Protein AF-A0AA50E118-F1 (afdb_monomer_lite)

Radius of gyration: 15.67 Å; chains: 1; bounding box: 38×29×42 Å

pLDDT: mean 92.78, std 11.57, range [32.69, 98.38]

Foldseek 3Di:
DDKQAAPDADPAAFAEEEEEEAFLAFQVVCVVVCNVVSPVGHIYHYFGQPFRYVVLCVCVVVVVDPDNGDPCSVVVVVVSVVVVLVVCVVCCCPPVVVRHDSVDHHYHYDYNDDDDD

Structure (mmCIF, N/CA/C/O backbone):
data_AF-A0AA50E118-F1
#
_entry.id   AF-A0AA50E118-F1
#
loop_
_atom_site.group_PDB
_atom_site.id
_atom_site.type_symbol
_atom_site.label_atom_id
_atom_site.label_alt_id
_atom_site.label_comp_id
_atom_site.label_asym_id
_atom_site.label_entity_id
_atom_site.label_seq_id
_atom_site.pdbx_PDB_ins_code
_atom_site.Cartn_x
_atom_site.Cartn_y
_atom_site.Cartn_z
_atom_site.occupancy
_atom_site.B_iso_or_equiv
_atom_site.auth_seq_id
_atom_site.auth_comp_id
_atom_site.auth_asym_id
_atom_site.auth_atom_id
_atom_site.pdbx_PDB_model_num
ATOM 1 N N . MET A 1 1 ? 3.870 -7.249 1.382 1.00 79.62 1 MET A N 1
ATOM 2 C CA . MET A 1 1 ? 3.336 -5.895 1.602 1.00 79.62 1 MET A CA 1
ATOM 3 C C . MET A 1 1 ? 3.582 -5.557 3.048 1.00 79.62 1 MET A C 1
ATOM 5 O O . MET A 1 1 ? 3.271 -6.391 3.901 1.00 79.62 1 MET A O 1
ATOM 9 N N . ASP A 1 2 ? 4.143 -4.388 3.301 1.00 90.00 2 ASP A N 1
ATOM 10 C CA . ASP A 1 2 ? 4.357 -3.929 4.665 1.00 90.00 2 ASP A CA 1
ATOM 11 C C . ASP A 1 2 ? 3.085 -3.262 5.170 1.00 90.00 2 ASP A C 1
ATOM 13 O O . ASP A 1 2 ? 2.417 -2.522 4.441 1.00 90.00 2 ASP A O 1
ATOM 17 N N . VAL A 1 3 ? 2.706 -3.594 6.405 1.00 96.94 3 VAL A N 1
ATOM 18 C CA . VAL A 1 3 ? 1.488 -3.088 7.037 1.00 96.94 3 VAL A CA 1
ATOM 19 C C . VAL A 1 3 ? 1.834 -2.496 8.392 1.00 96.94 3 VAL A C 1
ATOM 21 O O . VAL A 1 3 ? 2.167 -3.210 9.339 1.00 96.94 3 VAL A O 1
ATOM 24 N N . TYR A 1 4 ? 1.680 -1.184 8.492 1.00 97.81 4 TYR A N 1
ATOM 25 C CA . TYR A 1 4 ? 1.874 -0.417 9.708 1.00 97.81 4 TYR A CA 1
ATOM 26 C C . TYR A 1 4 ? 0.574 -0.378 10.499 1.00 97.81 4 TYR A C 1
ATOM 28 O O . TYR A 1 4 ? -0.497 -0.048 9.978 1.00 97.81 4 TYR A O 1
ATOM 36 N N . ARG A 1 5 ? 0.670 -0.739 11.779 1.00 97.00 5 ARG A N 1
ATOM 37 C CA . ARG A 1 5 ? -0.471 -0.857 12.688 1.00 97.00 5 ARG A CA 1
ATOM 38 C C . ARG A 1 5 ? -0.455 0.283 13.698 1.00 97.00 5 ARG A C 1
ATOM 40 O O . ARG A 1 5 ? 0.619 0.645 14.183 1.00 97.00 5 ARG A O 1
ATOM 47 N N . PRO A 1 6 ? -1.621 0.822 14.076 1.00 95.56 6 PRO A N 1
ATOM 48 C CA . PRO A 1 6 ? -1.670 1.843 15.099 1.00 95.56 6 PRO A CA 1
ATOM 49 C C . PRO A 1 6 ? -1.268 1.259 16.455 1.00 95.56 6 PRO A C 1
ATOM 51 O O . PRO A 1 6 ? -1.706 0.175 16.837 1.00 95.56 6 PRO A O 1
ATOM 54 N N . GLN A 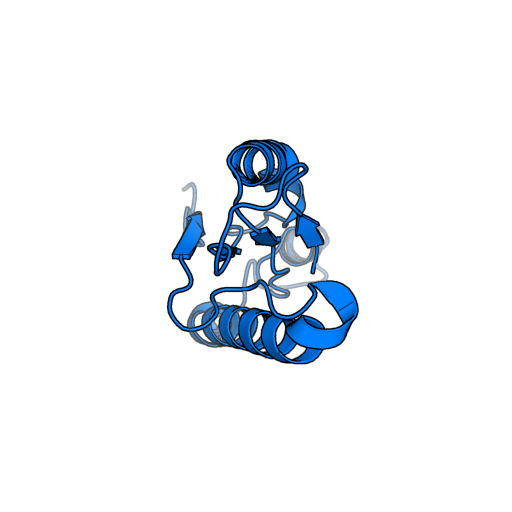1 7 ? -0.470 2.009 17.218 1.00 87.44 7 GLN A N 1
ATOM 55 C CA . GLN A 1 7 ? -0.108 1.634 18.593 1.00 87.44 7 GLN A CA 1
ATOM 56 C C . GLN A 1 7 ? -1.327 1.662 19.527 1.00 87.44 7 GLN A C 1
ATOM 58 O O . GLN A 1 7 ? -1.402 0.907 20.495 1.00 87.44 7 GLN A O 1
ATOM 63 N N . ARG A 1 8 ? -2.306 2.519 19.215 1.00 89.12 8 ARG A N 1
ATOM 64 C CA . ARG A 1 8 ? -3.593 2.604 19.902 1.00 89.12 8 ARG A CA 1
ATOM 65 C C . ARG A 1 8 ? -4.723 2.493 18.889 1.00 89.12 8 ARG A C 1
ATOM 67 O O . ARG A 1 8 ? -4.915 3.380 18.061 1.00 89.12 8 ARG A O 1
ATOM 74 N N . TRP A 1 9 ? -5.485 1.412 18.989 1.00 91.31 9 TRP A N 1
ATOM 75 C CA . TRP A 1 9 ? -6.700 1.220 18.205 1.00 91.31 9 TRP A CA 1
ATOM 76 C C . TRP A 1 9 ? -7.767 2.230 18.636 1.00 91.31 9 TRP A C 1
ATOM 78 O O . TRP A 1 9 ? -7.951 2.474 19.831 1.00 91.31 9 TRP A O 1
ATOM 88 N N . LYS A 1 10 ? -8.447 2.835 17.660 1.00 82.31 10 LYS A N 1
ATOM 89 C CA . LYS A 1 10 ? -9.620 3.681 17.908 1.00 82.31 10 LYS A CA 1
ATOM 90 C C . LYS A 1 10 ? -10.845 2.797 18.151 1.00 82.31 10 LYS A C 1
ATOM 92 O O . LYS A 1 10 ? -10.873 1.646 17.722 1.00 82.31 10 LYS A O 1
ATOM 97 N N . GLU A 1 11 ? -11.847 3.336 18.837 1.00 87.62 11 GLU A N 1
ATOM 98 C CA . GLU A 1 11 ? -13.153 2.682 18.930 1.00 87.62 11 GLU A CA 1
ATOM 99 C C . GLU A 1 11 ? -13.808 2.605 17.542 1.00 87.62 11 GLU A C 1
ATOM 101 O O . GLU A 1 11 ? -13.674 3.520 16.727 1.00 87.62 11 GLU A O 1
ATOM 106 N N . GLY A 1 12 ? -14.512 1.503 17.270 1.00 90.81 12 GLY A N 1
ATOM 107 C CA . GLY A 1 12 ? -15.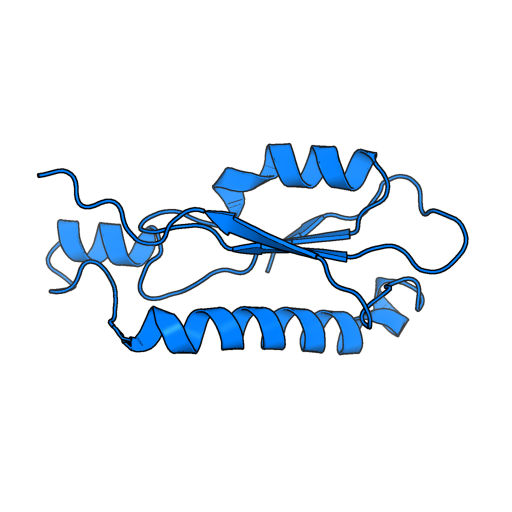126 1.244 15.967 1.00 90.81 12 GLY A CA 1
ATOM 108 C C . GLY A 1 12 ? -14.149 0.725 14.905 1.00 90.81 12 GLY A C 1
ATOM 109 O O . GLY A 1 12 ? -13.115 0.127 15.213 1.00 90.81 12 GLY A O 1
ATOM 110 N N . LYS A 1 13 ? -14.511 0.903 13.628 1.00 95.62 13 LYS A N 1
ATOM 111 C CA . LYS A 1 13 ? -13.682 0.469 12.497 1.00 95.62 13 LYS A CA 1
ATOM 112 C C . LYS A 1 13 ? -12.535 1.458 12.262 1.00 95.62 13 LYS A C 1
ATOM 114 O O . LYS A 1 13 ? -12.730 2.668 12.197 1.00 95.62 13 LYS A O 1
ATOM 119 N N . THR A 1 14 ? -11.331 0.926 12.116 1.00 96.94 14 THR A N 1
ATOM 120 C CA . THR A 1 14 ? -10.083 1.658 11.913 1.00 96.94 14 THR A CA 1
ATOM 121 C C . THR A 1 14 ? -9.906 1.991 10.433 1.00 96.94 14 THR A C 1
ATOM 123 O O . THR A 1 14 ? -9.973 1.079 9.606 1.00 96.94 14 THR A O 1
ATOM 126 N N . PRO A 1 15 ? -9.673 3.265 10.075 1.00 96.94 15 PRO A N 1
ATOM 127 C CA . PRO A 1 15 ? -9.459 3.662 8.689 1.00 96.94 15 PRO A CA 1
ATOM 128 C C . PRO A 1 15 ? -8.173 3.051 8.123 1.00 96.94 15 PRO A C 1
ATOM 130 O O . PRO A 1 15 ? -7.153 2.970 8.817 1.00 96.94 15 PRO A O 1
ATOM 133 N N . VAL A 1 16 ? -8.231 2.660 6.851 1.00 98.25 16 VAL A N 1
ATOM 134 C CA . VAL A 1 16 ? -7.111 2.066 6.115 1.00 98.25 16 VAL A CA 1
ATOM 135 C C . VAL A 1 16 ? -6.616 3.039 5.049 1.00 98.25 16 VAL A C 1
ATOM 137 O O . VAL A 1 16 ? -7.415 3.631 4.319 1.00 98.25 16 VAL A O 1
ATOM 140 N N . LEU A 1 17 ? -5.297 3.197 4.967 1.00 98.12 17 LEU A N 1
ATOM 141 C CA . LEU A 1 17 ? -4.602 3.929 3.914 1.00 98.12 17 LEU A CA 1
ATOM 142 C C . LEU A 1 17 ? -3.723 2.968 3.112 1.00 98.12 17 LEU A C 1
ATOM 144 O O . LEU A 1 17 ? -3.019 2.147 3.695 1.00 98.12 17 LEU A O 1
ATOM 148 N N . VAL A 1 18 ? -3.718 3.102 1.791 1.00 98.12 18 VAL A N 1
ATOM 149 C CA . VAL A 1 18 ? -2.787 2.406 0.895 1.00 98.12 18 VAL A CA 1
ATOM 150 C C . VAL A 1 18 ? -1.921 3.454 0.200 1.00 98.12 18 VAL A C 1
ATOM 152 O O . VAL A 1 18 ? -2.461 4.375 -0.414 1.00 98.12 18 VAL A O 1
ATOM 155 N N . PHE A 1 19 ? -0.595 3.342 0.295 1.00 96.56 19 PHE A N 1
ATOM 156 C CA . PHE A 1 19 ? 0.332 4.260 -0.379 1.00 96.56 19 PHE A CA 1
ATOM 157 C C . PHE A 1 19 ? 1.120 3.556 -1.480 1.00 96.56 19 PHE A C 1
ATOM 159 O O . PHE A 1 19 ? 1.971 2.714 -1.211 1.00 96.56 19 PHE A O 1
ATOM 166 N N . SER A 1 20 ? 0.856 3.941 -2.726 1.00 95.06 20 SER A N 1
ATOM 167 C CA . SER A 1 20 ? 1.580 3.467 -3.906 1.00 95.06 20 SER A CA 1
ATOM 168 C C . SER A 1 20 ? 2.834 4.311 -4.130 1.00 95.06 20 SER A C 1
ATOM 170 O O . SER A 1 20 ? 2.742 5.506 -4.428 1.00 95.06 20 SER A O 1
ATOM 172 N N . HIS A 1 21 ? 4.010 3.688 -4.063 1.00 95.38 21 HIS A N 1
ATOM 173 C CA . HIS A 1 21 ? 5.262 4.351 -4.428 1.00 95.38 21 HIS A CA 1
ATOM 174 C C . HIS A 1 21 ? 5.316 4.685 -5.929 1.00 95.38 21 HIS A C 1
ATOM 176 O O . HIS A 1 21 ? 4.620 4.081 -6.750 1.00 95.38 21 HIS A O 1
ATOM 182 N N . GLY A 1 22 ? 6.169 5.640 -6.291 1.00 93.94 22 GLY A N 1
ATOM 183 C CA . GLY A 1 22 ? 6.334 6.138 -7.655 1.00 93.94 22 GLY A CA 1
ATOM 184 C C . GLY A 1 22 ? 7.354 5.339 -8.466 1.00 93.94 22 GLY A C 1
ATOM 185 O O . GLY A 1 22 ? 7.794 4.257 -8.061 1.00 93.94 22 GLY A O 1
ATOM 186 N N . LEU A 1 23 ? 7.738 5.899 -9.614 1.00 94.75 23 LEU A N 1
ATOM 187 C CA . LEU A 1 23 ? 8.744 5.318 -10.507 1.00 94.75 23 LEU A CA 1
ATOM 188 C C . LEU A 1 23 ? 10.106 5.209 -9.824 1.00 94.75 23 LEU A C 1
ATOM 190 O O . LEU A 1 23 ? 10.549 6.161 -9.183 1.00 94.75 23 LEU A O 1
ATOM 194 N N . ALA A 1 24 ? 10.785 4.078 -10.023 1.00 95.12 24 ALA A N 1
ATOM 195 C CA . ALA A 1 24 ? 12.124 3.803 -9.503 1.00 95.12 24 ALA A CA 1
ATOM 196 C C . ALA A 1 24 ? 12.241 3.916 -7.969 1.00 95.12 24 ALA A C 1
ATOM 198 O O . ALA A 1 24 ? 13.341 4.044 -7.441 1.00 95.12 24 ALA A O 1
ATOM 199 N N . SER A 1 25 ? 11.112 3.869 -7.263 1.00 95.38 25 SER A N 1
ATOM 200 C CA . SER A 1 25 ? 11.005 3.945 -5.805 1.00 95.38 25 SER A CA 1
ATOM 201 C C . SER A 1 25 ? 10.571 2.584 -5.250 1.00 95.38 25 SER A C 1
ATOM 203 O O . SER A 1 25 ? 10.458 1.601 -5.995 1.00 95.38 25 SER A O 1
ATOM 205 N N . ARG A 1 26 ? 10.379 2.506 -3.938 1.00 96.12 26 ARG A N 1
ATOM 206 C CA . ARG A 1 26 ? 10.019 1.294 -3.204 1.00 96.12 26 ARG A CA 1
ATOM 207 C C . ARG A 1 26 ? 9.126 1.632 -1.999 1.00 96.12 26 ARG A C 1
ATOM 209 O O . ARG A 1 26 ? 9.113 2.791 -1.579 1.00 96.12 26 ARG A O 1
ATOM 216 N N . PRO A 1 27 ? 8.372 0.663 -1.454 1.00 96.62 27 PRO A N 1
ATOM 217 C CA . PRO A 1 27 ? 7.519 0.847 -0.280 1.00 96.62 27 PRO A CA 1
ATOM 218 C C . PRO A 1 27 ? 8.230 1.549 0.879 1.00 96.62 27 PRO A C 1
ATOM 220 O O . PRO A 1 27 ? 7.686 2.493 1.449 1.00 96.62 27 PRO A O 1
ATOM 223 N N . GLU A 1 28 ? 9.473 1.153 1.154 1.00 95.94 28 GLU A N 1
ATOM 224 C CA . GLU A 1 28 ? 10.261 1.577 2.315 1.00 95.94 28 GLU A CA 1
ATOM 225 C C . GLU A 1 28 ? 10.577 3.080 2.314 1.00 95.94 28 GLU A C 1
ATOM 227 O O . GLU A 1 28 ? 10.828 3.687 3.355 1.00 95.94 28 GLU A O 1
ATOM 232 N N . ASP A 1 29 ? 10.498 3.736 1.152 1.00 95.12 29 ASP A N 1
ATOM 233 C CA . ASP A 1 29 ? 10.671 5.187 1.057 1.00 95.12 29 ASP A CA 1
ATOM 234 C C . ASP A 1 29 ? 9.554 5.954 1.816 1.00 95.12 29 ASP A C 1
ATOM 236 O O . ASP A 1 29 ? 9.683 7.156 2.068 1.00 95.12 29 ASP A O 1
ATOM 240 N N . PHE A 1 30 ? 8.471 5.271 2.217 1.00 95.75 30 PHE A N 1
ATOM 241 C CA . PHE A 1 30 ? 7.342 5.823 2.973 1.00 95.75 30 PHE A CA 1
ATOM 242 C C . PHE A 1 30 ? 7.291 5.399 4.445 1.00 95.75 30 PHE A C 1
ATOM 244 O O . PHE A 1 30 ? 6.366 5.831 5.136 1.00 95.75 30 PHE A O 1
ATOM 251 N N . ASP A 1 31 ? 8.255 4.632 4.957 1.00 96.88 31 ASP A N 1
ATOM 252 C CA . ASP A 1 31 ? 8.204 4.060 6.314 1.00 96.88 31 ASP A CA 1
ATOM 253 C C . ASP A 1 31 ? 7.928 5.117 7.391 1.00 96.88 31 ASP A C 1
ATOM 255 O O . ASP A 1 31 ? 6.945 5.026 8.125 1.00 96.88 31 ASP A O 1
ATOM 259 N N . ASN A 1 32 ? 8.698 6.209 7.406 1.00 96.38 32 ASN A N 1
ATOM 260 C CA . ASN A 1 32 ? 8.507 7.307 8.363 1.00 96.38 32 ASN A CA 1
ATOM 261 C C . ASN A 1 32 ? 7.099 7.929 8.287 1.00 96.38 32 ASN A C 1
ATOM 263 O O . ASN A 1 32 ? 6.509 8.309 9.303 1.00 96.38 32 ASN A O 1
ATOM 267 N N . ALA A 1 33 ? 6.549 8.066 7.078 1.00 95.38 33 ALA A N 1
ATOM 268 C CA . ALA A 1 33 ? 5.208 8.608 6.882 1.00 95.38 33 ALA A CA 1
ATOM 269 C C . ALA A 1 33 ? 4.137 7.604 7.332 1.00 95.38 33 ALA A C 1
ATOM 271 O O . ALA A 1 33 ? 3.164 7.995 7.982 1.00 95.38 33 ALA A O 1
ATOM 272 N N . ALA A 1 34 ? 4.330 6.318 7.038 1.00 97.31 34 ALA A N 1
ATOM 273 C CA . ALA A 1 34 ? 3.442 5.238 7.440 1.00 97.31 34 ALA A CA 1
ATOM 274 C C . ALA A 1 34 ? 3.404 5.082 8.965 1.00 97.31 34 ALA A C 1
ATOM 276 O O . ALA A 1 34 ? 2.317 5.046 9.543 1.00 97.31 34 ALA A O 1
ATOM 277 N N . GLU A 1 35 ? 4.559 5.112 9.633 1.00 97.44 35 GLU A N 1
ATOM 278 C CA . GLU A 1 35 ? 4.667 5.145 11.094 1.00 97.44 35 GLU A CA 1
ATOM 279 C C . GLU A 1 35 ? 3.945 6.358 11.683 1.00 97.44 35 GLU A C 1
ATOM 281 O O . GLU A 1 35 ? 3.169 6.236 12.639 1.00 97.44 35 GLU A O 1
ATOM 286 N N . LYS A 1 36 ? 4.141 7.541 11.089 1.00 96.56 36 LYS A N 1
ATOM 287 C CA . LYS A 1 36 ? 3.481 8.761 11.554 1.00 96.56 36 LYS A CA 1
ATOM 288 C C . LYS A 1 36 ? 1.961 8.664 11.434 1.00 96.56 36 LYS A C 1
ATOM 290 O O . LYS A 1 36 ? 1.262 8.988 12.395 1.00 96.56 36 LYS A O 1
ATOM 295 N N . MET A 1 37 ? 1.438 8.188 10.307 1.00 96.19 37 MET A N 1
ATOM 296 C CA . MET A 1 37 ? -0.003 7.988 10.123 1.00 96.19 37 MET A CA 1
ATOM 297 C C . MET A 1 37 ? -0.539 6.896 11.054 1.00 96.19 37 MET A C 1
ATOM 299 O O . MET A 1 37 ? -1.590 7.072 11.671 1.00 96.19 37 MET A O 1
ATOM 303 N N . ALA A 1 38 ? 0.203 5.808 11.251 1.00 97.25 38 ALA A N 1
ATOM 304 C CA . ALA A 1 38 ? -0.170 4.772 12.205 1.00 97.25 38 ALA A CA 1
ATOM 305 C C . ALA A 1 38 ? -0.260 5.319 13.639 1.00 97.25 38 ALA A C 1
ATOM 307 O O . ALA A 1 38 ? -1.212 5.009 14.361 1.00 97.25 38 ALA A O 1
ATOM 308 N N . SER A 1 39 ? 0.639 6.230 14.032 1.00 96.12 39 SER A N 1
ATOM 309 C CA . SER A 1 39 ? 0.564 6.931 15.326 1.00 96.12 39 SER A CA 1
ATOM 310 C C . SER A 1 39 ? -0.707 7.782 15.491 1.00 96.12 39 SER A C 1
ATOM 312 O O . SER A 1 39 ? -1.147 8.030 16.612 1.00 96.12 39 SER A O 1
ATOM 314 N N . TYR A 1 40 ? -1.355 8.166 14.385 1.00 95.00 40 TYR A N 1
ATOM 315 C CA . TYR A 1 40 ? -2.646 8.862 14.369 1.00 95.00 40 TYR A CA 1
ATOM 316 C C . TYR A 1 40 ? -3.861 7.931 14.279 1.00 95.00 40 TYR A C 1
ATOM 318 O O . TYR A 1 40 ? -5.001 8.406 14.206 1.00 95.00 40 TYR A O 1
ATOM 326 N N . GLY A 1 41 ? -3.656 6.615 14.352 1.00 95.56 41 GLY A N 1
ATOM 327 C CA . GLY A 1 41 ? -4.732 5.630 14.412 1.00 95.56 41 GLY A CA 1
ATOM 328 C C . GLY A 1 41 ? -5.223 5.155 13.046 1.00 95.56 41 GLY A C 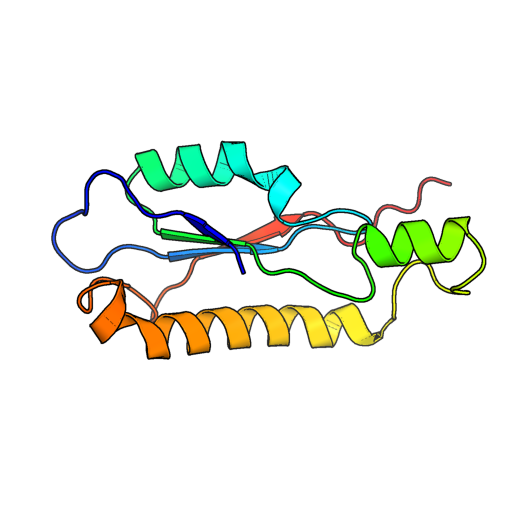1
ATOM 329 O O . GLY A 1 41 ? -6.404 4.833 12.926 1.00 95.56 41 GLY A O 1
ATOM 330 N N . PHE A 1 42 ? -4.357 5.160 12.033 1.00 96.56 42 PHE A N 1
ATOM 331 C CA . PHE A 1 42 ? -4.606 4.530 10.735 1.00 96.56 42 PHE A CA 1
ATOM 332 C C . PHE A 1 42 ? -3.908 3.169 10.664 1.00 96.56 42 PHE A C 1
ATOM 334 O O . PHE A 1 42 ? -2.859 2.973 11.274 1.00 96.56 42 PHE A O 1
ATOM 341 N N . VAL A 1 43 ? -4.466 2.239 9.894 1.00 98.00 43 VAL A N 1
ATOM 342 C CA . VAL A 1 43 ? -3.688 1.117 9.353 1.00 98.00 43 VAL A CA 1
ATOM 343 C C . VAL A 1 43 ? -3.179 1.542 7.986 1.00 98.00 43 VAL A C 1
ATOM 345 O O . VAL A 1 43 ? -3.955 2.055 7.183 1.00 98.00 43 VAL A O 1
ATOM 348 N N . VAL A 1 44 ? -1.886 1.370 7.731 1.00 98.31 44 VAL A N 1
ATOM 349 C CA . VAL A 1 44 ? -1.260 1.810 6.479 1.00 98.31 44 VAL A CA 1
ATOM 350 C C . VAL A 1 44 ? -0.619 0.619 5.791 1.00 98.31 44 VAL A C 1
ATOM 352 O O . VAL A 1 44 ? 0.197 -0.062 6.401 1.00 98.31 44 VAL A O 1
ATOM 355 N N . ALA A 1 45 ? -0.980 0.370 4.537 1.00 98.38 45 ALA A N 1
ATOM 356 C CA . ALA A 1 45 ? -0.382 -0.666 3.708 1.00 98.38 45 ALA A CA 1
ATOM 357 C C . ALA A 1 45 ? 0.456 -0.045 2.586 1.00 98.38 45 ALA A C 1
ATOM 359 O O . ALA A 1 45 ? 0.010 0.882 1.904 1.00 98.38 45 ALA A O 1
ATOM 360 N N . LEU A 1 46 ? 1.660 -0.575 2.390 1.00 98.00 46 LEU A N 1
ATOM 361 C CA . LEU A 1 46 ? 2.601 -0.138 1.362 1.00 98.00 46 LEU A CA 1
ATOM 362 C C . LEU A 1 46 ? 2.790 -1.279 0.338 1.00 98.00 46 LEU A C 1
ATOM 364 O O . LEU A 1 46 ? 3.544 -2.226 0.599 1.00 98.00 46 LEU A O 1
ATOM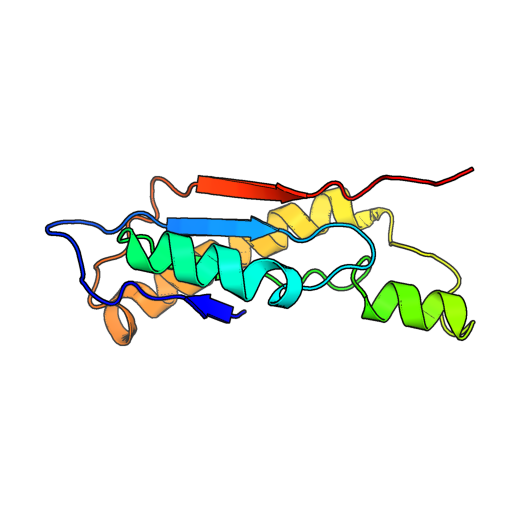 368 N N . PRO A 1 47 ? 2.043 -1.286 -0.786 1.00 97.06 47 PRO A N 1
ATOM 369 C CA . PRO A 1 47 ? 2.241 -2.243 -1.873 1.00 97.06 47 PRO A CA 1
ATOM 370 C C . PRO A 1 47 ? 3.587 -2.052 -2.572 1.00 97.06 47 PRO A C 1
ATOM 372 O O . PRO A 1 47 ? 4.015 -0.929 -2.826 1.00 97.06 47 PRO A O 1
ATOM 375 N N . GLN A 1 48 ? 4.192 -3.175 -2.956 1.00 96.25 48 GLN A N 1
ATOM 376 C CA . GLN A 1 48 ? 5.268 -3.226 -3.942 1.00 96.25 48 GLN A CA 1
ATOM 377 C C . GLN A 1 48 ? 4.656 -3.286 -5.345 1.00 96.25 48 GLN A C 1
ATOM 379 O O . GLN A 1 48 ? 3.712 -4.048 -5.546 1.00 96.25 48 GLN A O 1
ATOM 384 N N . HIS A 1 49 ? 5.240 -2.566 -6.304 1.00 96.31 49 HIS A N 1
ATOM 385 C CA . HIS A 1 49 ? 4.821 -2.577 -7.710 1.00 96.31 49 HIS A CA 1
ATOM 386 C C . HIS A 1 49 ? 5.977 -2.994 -8.638 1.00 96.31 49 HIS A C 1
ATOM 388 O O . HIS A 1 49 ? 6.739 -2.138 -9.107 1.00 96.31 49 HIS A O 1
ATOM 394 N N . PRO A 1 50 ? 6.158 -4.307 -8.881 1.00 95.19 50 PRO A N 1
ATOM 395 C CA . PRO A 1 50 ? 7.191 -4.812 -9.779 1.00 95.19 50 PRO A CA 1
ATOM 396 C C . PRO A 1 50 ? 6.996 -4.299 -11.201 1.00 95.19 50 PRO A C 1
ATOM 398 O O . PRO A 1 50 ? 5.887 -4.308 -11.711 1.00 95.19 50 PRO A O 1
ATOM 401 N N . GLY A 1 51 ? 8.084 -3.927 -11.875 1.00 94.94 51 GLY A N 1
ATOM 402 C CA . GLY A 1 51 ? 8.008 -3.463 -13.262 1.00 94.94 51 GLY A CA 1
ATOM 403 C C . GLY A 1 51 ? 8.032 -1.949 -13.432 1.00 94.94 51 GLY A C 1
ATOM 404 O O . GLY A 1 51 ? 8.109 -1.472 -14.562 1.00 94.94 51 GLY A O 1
ATOM 405 N N . SER A 1 52 ? 8.067 -1.192 -12.338 1.00 94.81 52 SER A N 1
ATOM 406 C CA . SER A 1 52 ? 8.450 0.228 -12.319 1.00 94.81 52 SER A CA 1
ATOM 407 C C . SER A 1 52 ? 9.097 0.666 -11.002 1.00 94.81 52 SER A C 1
ATOM 409 O O . SER A 1 52 ? 9.235 1.860 -10.733 1.00 94.81 52 SER A O 1
ATOM 411 N N . ASP A 1 53 ? 9.486 -0.294 -10.171 1.00 95.88 53 ASP A N 1
ATOM 412 C CA . ASP A 1 53 ? 10.142 -0.093 -8.888 1.00 95.88 53 ASP A CA 1
ATOM 413 C C . ASP A 1 53 ? 11.654 0.140 -9.017 1.00 95.88 53 ASP A C 1
ATOM 415 O O . ASP A 1 53 ? 12.237 0.186 -10.107 1.00 95.88 53 ASP A O 1
ATOM 419 N N . ILE A 1 54 ? 12.311 0.291 -7.868 1.00 96.00 54 ILE A N 1
ATOM 420 C CA . ILE A 1 54 ? 13.765 0.420 -7.783 1.00 96.00 54 ILE A CA 1
ATOM 421 C C . ILE A 1 54 ? 14.502 -0.761 -8.439 1.00 96.00 54 ILE A C 1
ATOM 423 O O . ILE A 1 54 ? 15.569 -0.561 -9.020 1.00 96.00 54 ILE A O 1
ATOM 427 N N . LEU A 1 55 ? 13.942 -1.976 -8.402 1.00 96.38 55 LEU A N 1
ATOM 428 C CA . LEU A 1 55 ? 14.556 -3.155 -9.016 1.00 96.38 55 LEU A CA 1
ATOM 429 C C . LEU A 1 55 ? 14.509 -3.065 -10.543 1.00 96.38 55 LEU A C 1
ATOM 431 O O . LEU A 1 55 ? 15.511 -3.347 -11.202 1.00 96.38 55 LEU A O 1
ATOM 435 N N . GLN A 1 56 ? 13.399 -2.597 -11.114 1.00 96.50 56 GLN A N 1
ATOM 436 C CA . GLN A 1 56 ? 13.300 -2.327 -12.547 1.00 96.50 56 GLN A CA 1
ATOM 437 C C . GLN A 1 56 ? 14.282 -1.230 -12.982 1.00 96.50 56 GLN A C 1
ATOM 439 O O . GLN A 1 56 ? 14.949 -1.365 -14.013 1.00 96.50 56 GLN A O 1
ATOM 444 N N . ALA A 1 57 ? 14.422 -0.166 -12.188 1.00 95.56 57 ALA A N 1
ATOM 445 C CA . ALA A 1 57 ? 15.385 0.898 -12.462 1.00 95.56 57 ALA A CA 1
ATOM 446 C C . ALA A 1 57 ? 16.834 0.379 -12.438 1.00 95.56 57 ALA A C 1
ATOM 448 O O . ALA A 1 57 ? 17.617 0.664 -13.347 1.00 95.56 57 ALA A O 1
ATOM 449 N N . GLN A 1 58 ? 17.182 -0.448 -11.449 1.00 96.62 58 GLN A N 1
ATOM 450 C CA . GLN A 1 58 ? 18.484 -1.116 -11.381 1.00 96.62 58 GLN A CA 1
ATOM 451 C C . GLN A 1 58 ? 18.707 -2.059 -12.569 1.00 96.62 58 GLN A C 1
ATOM 453 O O . GLN A 1 58 ? 19.798 -2.077 -13.138 1.00 96.62 58 GLN A O 1
ATOM 458 N N . ALA A 1 59 ? 17.684 -2.805 -12.992 1.00 96.94 59 ALA A N 1
ATOM 459 C CA . ALA A 1 59 ? 17.767 -3.679 -14.158 1.00 96.94 59 ALA A CA 1
ATOM 460 C C . ALA A 1 59 ? 18.037 -2.894 -15.453 1.00 96.94 59 ALA A C 1
ATOM 462 O O . ALA A 1 59 ? 18.819 -3.341 -16.297 1.00 96.94 59 ALA A O 1
ATOM 463 N N . LEU A 1 60 ? 17.445 -1.704 -15.606 1.00 96.25 60 LEU A N 1
ATOM 464 C CA . LEU A 1 60 ? 17.747 -0.809 -16.726 1.00 96.25 60 LEU A CA 1
ATOM 465 C C . LEU A 1 60 ? 19.211 -0.341 -16.688 1.00 96.25 60 LEU A C 1
ATOM 467 O O . LEU A 1 60 ? 19.911 -0.441 -17.696 1.00 96.25 60 LEU A O 1
ATOM 471 N N . LEU A 1 61 ? 19.694 0.127 -15.530 1.00 96.75 61 LEU A N 1
ATOM 472 C CA . LEU A 1 61 ? 21.081 0.587 -15.360 1.00 96.75 61 LEU A CA 1
ATOM 473 C C . LEU A 1 61 ? 22.099 -0.533 -15.622 1.00 96.75 61 LEU A C 1
ATOM 475 O O . LEU A 1 61 ? 23.118 -0.311 -16.278 1.00 96.75 61 LEU A O 1
ATOM 479 N N . ASN A 1 62 ? 21.782 -1.751 -15.184 1.00 97.62 62 ASN A N 1
ATOM 480 C CA . ASN A 1 62 ? 22.600 -2.945 -15.392 1.00 97.62 62 ASN A CA 1
ATOM 481 C C . ASN A 1 62 ? 22.426 -3.567 -16.788 1.00 97.62 62 ASN A C 1
ATOM 483 O O . ASN A 1 62 ? 23.046 -4.588 -17.081 1.00 97.62 62 ASN A O 1
ATOM 487 N N . ARG A 1 63 ? 21.602 -2.965 -17.660 1.00 96.12 63 ARG A N 1
ATOM 488 C CA . ARG A 1 63 ? 21.302 -3.433 -19.027 1.00 96.12 63 ARG A CA 1
ATOM 489 C C . ARG A 1 63 ? 20.685 -4.836 -19.092 1.00 96.12 63 ARG A C 1
ATOM 491 O O . ARG A 1 63 ? 20.700 -5.463 -20.151 1.00 96.12 63 ARG A O 1
ATOM 498 N N . THR A 1 64 ? 20.128 -5.325 -17.986 1.00 97.19 64 THR A N 1
ATOM 499 C CA . THR A 1 64 ? 19.362 -6.581 -17.930 1.00 97.19 64 THR A CA 1
ATOM 500 C C . THR A 1 64 ? 17.890 -6.363 -18.281 1.00 97.19 64 THR A C 1
ATOM 502 O O . THR A 1 64 ? 17.210 -7.306 -18.677 1.00 97.19 64 THR A O 1
ATOM 505 N N . SER A 1 65 ? 17.419 -5.114 -18.227 1.00 94.75 65 SER A N 1
ATOM 506 C CA . SER A 1 65 ? 16.158 -4.658 -18.811 1.00 94.75 65 SER A CA 1
ATOM 507 C C . SER A 1 65 ? 16.404 -3.610 -19.900 1.00 94.75 65 SER A C 1
ATOM 509 O O . SER A 1 65 ? 17.405 -2.894 -19.894 1.00 94.75 65 SER A O 1
ATOM 511 N N . ARG A 1 66 ? 15.465 -3.510 -20.846 1.00 94.19 66 ARG A N 1
ATOM 512 C CA . ARG A 1 66 ? 15.451 -2.488 -21.911 1.00 94.19 66 ARG A CA 1
ATOM 513 C C . ARG A 1 66 ? 14.463 -1.351 -21.644 1.00 94.19 66 ARG A C 1
ATOM 515 O O . ARG A 1 66 ? 14.373 -0.434 -22.452 1.00 94.19 66 ARG A O 1
ATOM 522 N N . GLN A 1 67 ? 13.690 -1.430 -20.563 1.00 92.69 67 GLN A N 1
ATOM 523 C CA . GLN A 1 67 ? 12.606 -0.496 -20.255 1.00 92.69 67 GLN A CA 1
ATOM 524 C C . GLN A 1 67 ? 12.738 -0.017 -18.808 1.00 92.69 67 GLN A C 1
ATOM 526 O O . GLN A 1 67 ? 12.963 -0.831 -17.917 1.00 92.69 67 GLN A O 1
ATOM 531 N N . GLY A 1 68 ? 12.585 1.288 -18.567 1.00 88.06 68 GLY A N 1
ATOM 532 C CA . GLY A 1 68 ? 12.592 1.847 -17.206 1.00 88.06 68 GLY A CA 1
ATOM 533 C C . GLY A 1 68 ? 11.328 1.526 -16.411 1.00 88.06 68 GLY A C 1
ATOM 534 O O . GLY A 1 68 ? 11.375 1.462 -15.190 1.00 88.06 68 GLY A O 1
ATOM 535 N N . TYR A 1 69 ? 10.223 1.281 -17.112 1.00 93.31 69 TYR A N 1
ATOM 536 C CA . TYR A 1 69 ? 8.995 0.720 -16.571 1.00 93.31 69 TYR A CA 1
ATOM 537 C C . TYR A 1 69 ? 8.185 0.046 -17.684 1.00 93.31 69 TYR A C 1
ATOM 539 O O . TYR A 1 69 ? 8.400 0.352 -18.862 1.00 93.31 69 TYR A O 1
ATOM 547 N N . TYR A 1 70 ? 7.257 -0.847 -17.339 1.00 93.12 70 TYR A N 1
ATOM 548 C CA . TYR A 1 70 ? 6.349 -1.450 -18.318 1.00 93.12 70 TYR A CA 1
ATOM 549 C C . TYR A 1 70 ? 5.113 -0.570 -18.576 1.00 93.12 70 TYR A C 1
ATOM 551 O O . TYR A 1 70 ? 4.535 -0.023 -17.641 1.00 93.12 70 TYR A O 1
ATOM 559 N N . PRO A 1 71 ? 4.627 -0.454 -19.825 1.00 90.81 71 PRO A N 1
ATOM 560 C CA . PRO A 1 71 ? 3.389 0.278 -20.109 1.00 90.81 71 PRO A CA 1
ATOM 561 C C . PRO A 1 71 ? 2.148 -0.282 -19.395 1.00 90.81 71 PRO A C 1
ATOM 563 O O . PRO A 1 71 ? 1.178 0.445 -19.192 1.00 90.81 71 PRO A O 1
ATOM 566 N N . THR A 1 72 ? 2.165 -1.563 -19.013 1.00 94.38 72 THR A N 1
ATOM 567 C CA . THR A 1 72 ? 1.056 -2.214 -18.301 1.00 94.38 72 THR A CA 1
ATOM 568 C C . THR A 1 72 ? 0.903 -1.733 -16.861 1.00 94.38 72 THR A C 1
ATOM 570 O O . THR A 1 72 ? -0.154 -1.942 -16.280 1.00 94.38 72 THR A O 1
ATOM 573 N N . GLU A 1 73 ? 1.867 -0.990 -16.315 1.00 93.88 73 GLU A N 1
ATOM 574 C CA . GLU A 1 73 ? 1.834 -0.476 -14.940 1.00 93.88 73 GLU A CA 1
ATOM 575 C C . GLU A 1 73 ? 0.614 0.408 -14.643 1.00 93.88 73 GLU A C 1
ATOM 577 O O . GLU A 1 73 ? 0.140 0.452 -13.510 1.00 93.88 73 GLU A O 1
ATOM 582 N N . PHE A 1 74 ? 0.045 1.074 -15.655 1.00 91.19 74 PHE A N 1
ATOM 583 C CA . PHE A 1 74 ? -1.202 1.841 -15.508 1.00 91.19 74 PHE A CA 1
ATOM 584 C C . PHE A 1 74 ? -2.438 0.962 -15.267 1.00 91.19 74 PHE A C 1
ATOM 586 O O . PHE A 1 74 ? -3.476 1.458 -14.836 1.00 91.19 74 PHE A O 1
ATOM 593 N N . ILE A 1 75 ? -2.329 -0.332 -15.555 1.00 95.00 75 ILE A N 1
ATOM 594 C CA . ILE A 1 75 ? -3.352 -1.351 -15.329 1.00 95.00 75 ILE A CA 1
ATOM 595 C C . ILE A 1 75 ? -2.983 -2.198 -14.109 1.00 95.00 75 ILE A C 1
ATOM 597 O O . ILE A 1 75 ? -3.855 -2.511 -13.299 1.00 95.00 75 ILE A O 1
ATOM 601 N N . ASP A 1 76 ? -1.712 -2.565 -13.973 1.00 95.88 76 ASP A N 1
ATOM 602 C CA . ASP A 1 76 ? -1.252 -3.508 -12.956 1.00 95.88 76 ASP A CA 1
ATOM 603 C C . ASP A 1 76 ? -1.220 -2.871 -11.562 1.00 95.88 76 ASP A C 1
ATOM 605 O O . ASP A 1 76 ? -1.717 -3.469 -10.613 1.00 95.88 76 ASP A O 1
ATOM 609 N N . ARG A 1 77 ? -0.821 -1.601 -11.429 1.00 95.06 77 ARG A N 1
ATOM 610 C CA . ARG A 1 77 ? -0.791 -0.923 -10.120 1.00 95.06 77 ARG A CA 1
ATOM 611 C C . ARG A 1 77 ? -2.172 -0.775 -9.466 1.00 95.06 77 ARG A C 1
ATOM 613 O O . ARG A 1 77 ? -2.287 -1.050 -8.271 1.00 95.06 77 ARG A O 1
ATOM 620 N N . PRO A 1 78 ? -3.246 -0.396 -10.191 1.00 95.31 78 PRO A N 1
ATOM 621 C CA . PRO A 1 78 ? -4.600 -0.487 -9.648 1.00 95.31 78 PRO A CA 1
ATOM 622 C C . PRO A 1 78 ? -4.980 -1.898 -9.183 1.00 95.31 78 PRO A C 1
ATOM 624 O O . PRO A 1 78 ? -5.614 -2.031 -8.138 1.00 95.31 78 PRO A O 1
ATOM 627 N N . LYS A 1 79 ? -4.573 -2.949 -9.910 1.00 97.25 79 LYS A N 1
ATOM 628 C CA . LYS A 1 79 ? -4.833 -4.340 -9.503 1.00 97.25 79 LYS A CA 1
ATOM 629 C C . LYS A 1 79 ? -4.052 -4.725 -8.252 1.00 97.25 79 LYS A C 1
ATOM 631 O O . LYS A 1 79 ? -4.619 -5.388 -7.392 1.00 97.25 79 LYS A O 1
ATOM 636 N N . ASP A 1 80 ? -2.804 -4.287 -8.121 1.00 97.00 80 ASP A N 1
ATOM 637 C CA . ASP A 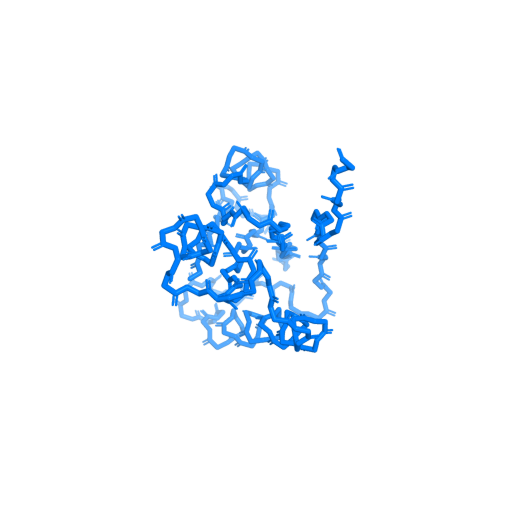1 80 ? -2.006 -4.504 -6.912 1.00 97.00 80 ASP A CA 1
ATOM 638 C C . ASP A 1 80 ? -2.669 -3.852 -5.692 1.00 97.00 80 ASP A C 1
ATOM 640 O O . ASP A 1 80 ? -2.728 -4.452 -4.621 1.00 97.00 80 ASP A O 1
ATOM 644 N N . ILE A 1 81 ? -3.226 -2.645 -5.850 1.00 96.50 81 ILE A N 1
ATOM 645 C CA . ILE A 1 81 ? -3.987 -1.972 -4.787 1.00 96.50 81 ILE A CA 1
ATOM 646 C C . ILE A 1 81 ? -5.238 -2.778 -4.421 1.00 96.50 81 ILE A C 1
ATOM 648 O O . ILE A 1 81 ? -5.481 -2.998 -3.234 1.00 96.50 81 ILE A O 1
ATOM 652 N N . SER A 1 82 ? -6.011 -3.246 -5.408 1.00 97.25 82 SER A N 1
ATOM 653 C CA . SER A 1 82 ? -7.162 -4.126 -5.155 1.00 97.25 82 SER A CA 1
ATOM 654 C C . SER A 1 82 ? -6.744 -5.394 -4.413 1.00 97.25 82 SER A C 1
ATOM 656 O O . SER A 1 82 ? -7.328 -5.714 -3.385 1.00 97.25 82 SER A O 1
ATOM 658 N N . TYR A 1 83 ? -5.669 -6.045 -4.858 1.00 97.50 83 TYR A N 1
ATOM 659 C CA . TYR A 1 83 ? -5.123 -7.231 -4.208 1.00 97.50 83 TYR A CA 1
ATOM 660 C C . TYR A 1 83 ? -4.727 -6.968 -2.748 1.00 97.50 83 TYR A C 1
ATOM 662 O O . TYR A 1 83 ? -5.005 -7.790 -1.878 1.00 97.50 83 TYR A O 1
ATOM 670 N N . VAL A 1 84 ? -4.113 -5.818 -2.443 1.00 97.75 84 VAL A N 1
ATOM 671 C CA . VAL A 1 84 ? -3.800 -5.435 -1.056 1.00 97.75 84 VAL A CA 1
ATOM 672 C C . VAL A 1 84 ? -5.066 -5.302 -0.212 1.00 97.75 84 VAL A C 1
ATOM 674 O O . VAL A 1 84 ? -5.075 -5.753 0.932 1.00 97.75 84 VAL A O 1
ATOM 677 N N . ILE A 1 85 ? -6.125 -4.695 -0.748 1.00 98.06 85 ILE A N 1
ATOM 678 C CA . ILE A 1 85 ? -7.395 -4.528 -0.028 1.00 98.06 85 ILE A CA 1
ATOM 679 C C . ILE A 1 85 ? -8.046 -5.892 0.230 1.00 98.06 85 ILE A C 1
ATOM 681 O O . ILE A 1 85 ? -8.415 -6.168 1.374 1.00 98.06 85 ILE A O 1
ATOM 685 N N . ASP A 1 86 ? -8.099 -6.761 -0.780 1.00 98.25 86 ASP A N 1
ATOM 686 C CA . ASP A 1 86 ? -8.629 -8.126 -0.662 1.00 98.25 86 ASP A CA 1
ATOM 687 C C . ASP A 1 86 ? -7.834 -8.940 0.373 1.00 98.25 86 ASP A C 1
ATOM 689 O O . ASP A 1 86 ? -8.389 -9.665 1.202 1.00 98.25 86 ASP A O 1
ATOM 693 N N . GLU A 1 87 ? -6.510 -8.787 0.382 1.00 98.12 87 GLU A N 1
ATOM 694 C CA . GLU A 1 87 ? -5.646 -9.490 1.325 1.00 98.12 87 GLU A CA 1
ATOM 695 C C . GLU A 1 87 ? -5.791 -8.956 2.759 1.00 98.12 87 GLU A C 1
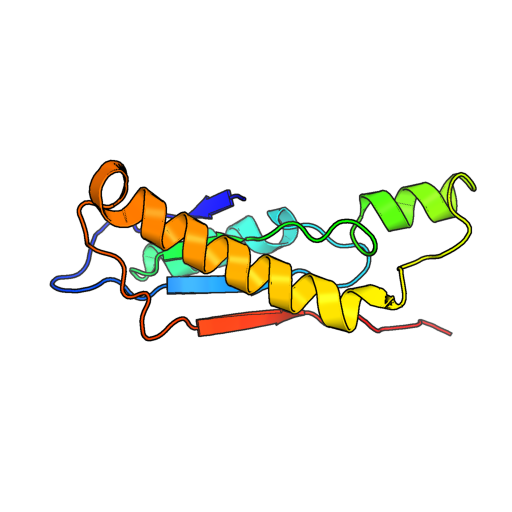ATOM 697 O O . GLU A 1 87 ? -5.737 -9.731 3.720 1.00 98.12 87 GLU A O 1
ATOM 702 N N . LEU A 1 88 ? -6.020 -7.651 2.932 1.00 98.06 88 LEU A N 1
ATOM 703 C CA . LEU A 1 88 ? -6.384 -7.076 4.229 1.00 98.06 88 LEU A CA 1
ATOM 704 C C . LEU A 1 88 ? -7.754 -7.572 4.701 1.00 98.06 88 LEU A C 1
ATOM 706 O O . LEU A 1 88 ? -7.914 -7.826 5.895 1.00 98.06 88 LEU A O 1
ATOM 710 N N . GLU A 1 89 ? -8.718 -7.754 3.796 1.00 98.19 89 GLU A N 1
ATOM 711 C CA . GLU A 1 89 ? -10.028 -8.330 4.116 1.00 98.19 89 GLU A CA 1
ATOM 712 C C . GLU A 1 89 ? -9.891 -9.769 4.600 1.00 98.19 89 GLU A C 1
ATOM 714 O O . GLU A 1 89 ? -10.345 -10.099 5.700 1.00 98.19 89 GLU A O 1
ATOM 719 N N . ARG A 1 90 ? -9.160 -10.596 3.848 1.00 98.12 90 ARG A N 1
ATOM 720 C CA . ARG A 1 90 ? -8.895 -11.995 4.197 1.00 98.12 90 ARG A CA 1
ATOM 721 C C . ARG A 1 90 ? -8.232 -12.143 5.570 1.00 98.12 90 ARG A C 1
ATOM 723 O O . ARG A 1 90 ? -8.502 -13.106 6.286 1.00 98.12 90 ARG A O 1
ATOM 730 N N . ARG A 1 91 ? -7.355 -11.205 5.943 1.00 97.38 91 ARG A N 1
ATOM 731 C CA . ARG A 1 91 ? -6.628 -11.201 7.227 1.00 97.38 91 ARG A CA 1
ATOM 732 C C . ARG A 1 91 ? -7.374 -10.491 8.358 1.00 97.38 91 ARG A C 1
ATOM 734 O O . ARG A 1 91 ? -6.937 -10.589 9.506 1.00 97.38 91 ARG A O 1
ATOM 741 N N . ASN A 1 92 ? -8.464 -9.773 8.075 1.00 97.38 92 ASN A N 1
ATOM 742 C CA . ASN A 1 92 ? -9.096 -8.849 9.023 1.00 97.38 92 ASN A CA 1
ATOM 743 C C . ASN A 1 92 ? -9.493 -9.541 10.334 1.00 97.38 92 ASN A C 1
ATOM 745 O O . ASN A 1 92 ? -9.122 -9.081 11.414 1.00 97.38 92 ASN A O 1
ATOM 749 N N . ALA A 1 93 ? -10.163 -10.690 10.242 1.00 97.25 93 ALA A N 1
ATOM 750 C CA . ALA A 1 93 ? -10.607 -11.443 11.411 1.00 97.25 93 ALA A CA 1
ATOM 751 C C . ALA A 1 93 ? -9.426 -11.960 12.250 1.00 97.25 93 ALA A C 1
ATOM 753 O O . ALA A 1 93 ? -9.361 -11.725 13.456 1.00 97.25 93 ALA A O 1
ATOM 754 N N . SER A 1 94 ? -8.458 -12.626 11.614 1.00 97.19 94 SER A N 1
ATOM 755 C CA . SER A 1 94 ? -7.373 -13.325 12.313 1.00 97.19 94 SER A CA 1
ATOM 756 C C . SER A 1 94 ? -6.251 -12.412 12.808 1.00 97.19 94 SER A C 1
ATOM 758 O O . SER A 1 94 ? -5.649 -12.693 13.840 1.00 97.19 94 SER A O 1
ATOM 760 N N . GLU A 1 95 ? -5.934 -11.341 12.079 1.00 95.88 95 GLU A N 1
ATOM 761 C CA . GLU A 1 95 ? -4.777 -10.484 12.378 1.00 95.88 95 GLU A CA 1
ATOM 762 C C . GLU A 1 95 ? -5.154 -9.124 12.967 1.00 95.88 95 GLU A C 1
ATOM 764 O O . GLU A 1 95 ? -4.338 -8.514 13.667 1.00 95.88 95 GLU A O 1
ATOM 769 N N . PHE A 1 96 ? -6.367 -8.646 12.682 1.00 95.31 96 PHE A N 1
ATOM 770 C CA . PHE A 1 96 ? -6.821 -7.302 13.042 1.00 95.31 96 PHE A CA 1
ATOM 771 C C . PHE A 1 96 ? -8.075 -7.309 13.927 1.00 95.31 96 PHE A C 1
ATOM 773 O O . PHE A 1 96 ? -8.514 -6.240 14.351 1.00 95.31 96 PHE A O 1
ATOM 780 N N . GLY A 1 97 ? -8.631 -8.483 14.252 1.00 94.94 97 GLY A N 1
ATOM 781 C CA . GLY A 1 97 ? -9.808 -8.631 15.113 1.00 94.94 97 GLY A CA 1
ATOM 782 C C . GLY A 1 97 ? -11.053 -7.952 14.546 1.00 94.94 97 GLY A C 1
ATOM 783 O O . GLY A 1 97 ? -11.765 -7.276 15.289 1.00 94.94 97 GLY A O 1
ATOM 784 N N . ASP A 1 98 ? -11.252 -8.049 13.229 1.00 96.12 98 ASP A N 1
ATOM 785 C CA . ASP A 1 98 ? -12.337 -7.399 12.484 1.00 96.12 98 ASP A CA 1
ATOM 786 C C . ASP A 1 98 ? -12.382 -5.875 12.657 1.00 96.12 98 ASP A C 1
ATOM 788 O O . ASP A 1 98 ? -13.440 -5.248 12.559 1.00 96.12 98 ASP A O 1
ATOM 792 N N . ARG A 1 99 ? -11.239 -5.232 12.911 1.00 96.00 99 ARG A N 1
ATOM 793 C CA . ARG A 1 99 ? -11.188 -3.783 13.148 1.00 96.00 99 ARG A CA 1
ATOM 794 C C . ARG A 1 99 ? -11.070 -2.959 11.878 1.00 96.00 99 ARG A C 1
ATOM 796 O O . ARG A 1 99 ? -11.333 -1.769 11.959 1.00 96.00 99 ARG A O 1
ATOM 803 N N . LEU A 1 100 ? -10.696 -3.507 10.725 1.00 97.81 100 LEU A N 1
ATOM 804 C CA . LEU A 1 100 ? -10.425 -2.677 9.542 1.00 97.81 100 LEU A CA 1
ATOM 805 C C . LEU A 1 100 ? -11.708 -2.151 8.880 1.00 97.81 100 LEU A C 1
ATOM 807 O O . LEU A 1 100 ? -12.663 -2.907 8.680 1.00 97.81 100 LEU A O 1
ATOM 811 N N . ASN A 1 101 ? -11.712 -0.864 8.517 1.00 97.38 101 ASN A N 1
ATOM 812 C CA . ASN A 1 101 ? -12.687 -0.272 7.603 1.00 97.38 101 ASN A CA 1
ATOM 813 C C . ASN A 1 101 ? -12.207 -0.461 6.157 1.00 97.38 101 ASN A C 1
ATOM 815 O O . ASN A 1 101 ? -11.381 0.311 5.675 1.00 97.38 101 ASN A O 1
ATOM 819 N N . LEU A 1 102 ? -12.718 -1.490 5.484 1.00 96.81 102 LEU A N 1
ATOM 820 C CA . LEU A 1 102 ? -12.331 -1.831 4.110 1.00 96.81 102 LEU A CA 1
ATOM 821 C C . LEU A 1 102 ? -13.366 -1.398 3.064 1.00 96.81 102 LEU A C 1
ATOM 823 O O . LEU A 1 102 ? -13.117 -1.515 1.872 1.00 96.81 102 LEU A O 1
ATOM 827 N N . THR A 1 103 ? -14.499 -0.828 3.489 1.00 94.62 103 THR A N 1
ATOM 828 C CA . THR A 1 103 ? -15.490 -0.246 2.569 1.00 94.62 103 THR A CA 1
ATOM 829 C C . THR A 1 103 ? -15.133 1.184 2.159 1.00 94.62 103 THR A C 1
ATOM 831 O O . THR A 1 103 ? -15.663 1.696 1.175 1.00 94.62 103 THR A O 1
ATOM 834 N N . GLN A 1 104 ? -14.235 1.840 2.905 1.00 91.75 104 GLN A N 1
ATOM 835 C CA . GLN A 1 104 ? -13.734 3.186 2.630 1.00 91.75 104 GLN A CA 1
ATOM 836 C C . GLN A 1 104 ? -12.224 3.242 2.885 1.00 91.75 104 GLN A C 1
ATOM 838 O O . GLN A 1 104 ? -11.772 3.560 3.987 1.00 91.75 104 GLN A O 1
ATOM 843 N N . VAL A 1 105 ? -11.449 2.926 1.847 1.00 96.94 105 VAL A N 1
ATOM 844 C CA . VAL A 1 105 ? -9.982 2.939 1.874 1.00 96.94 105 VAL A CA 1
ATOM 845 C C . VAL A 1 105 ? -9.468 4.225 1.229 1.00 96.94 105 VAL A C 1
ATOM 847 O O . VAL A 1 105 ? -9.869 4.576 0.120 1.00 96.94 105 VAL A O 1
ATOM 850 N N . GLY A 1 106 ? -8.576 4.937 1.919 1.00 97.00 106 GLY A N 1
ATOM 851 C CA . GLY A 1 106 ? -7.861 6.074 1.339 1.00 97.00 106 GLY A CA 1
ATOM 852 C C . GLY A 1 106 ? -6.657 5.594 0.534 1.00 97.00 106 GLY A C 1
ATOM 853 O O . GLY A 1 106 ? -5.899 4.755 1.011 1.00 97.00 106 GLY A O 1
ATOM 854 N N . VAL A 1 107 ? -6.452 6.134 -0.666 1.00 95.94 107 VAL A N 1
ATOM 855 C CA . VAL A 1 107 ? -5.294 5.792 -1.506 1.00 95.94 107 VAL A CA 1
ATOM 856 C C . VAL A 1 107 ? -4.474 7.046 -1.785 1.00 95.94 107 VAL A C 1
ATOM 858 O O . VAL A 1 107 ? -5.008 8.049 -2.259 1.00 95.94 107 VAL A O 1
ATOM 861 N N . GLY A 1 108 ? -3.179 6.988 -1.486 1.00 92.31 108 GLY A N 1
ATOM 862 C CA . GLY A 1 108 ? -2.192 8.000 -1.856 1.00 92.31 108 GLY A CA 1
ATOM 863 C C . GLY A 1 108 ? -1.169 7.423 -2.831 1.00 92.31 108 GLY A C 1
ATOM 864 O O . GLY A 1 108 ? -0.856 6.237 -2.774 1.00 92.31 108 GLY A O 1
ATOM 865 N N . ALA A 1 109 ? -0.634 8.246 -3.729 1.00 89.50 109 ALA A N 1
ATOM 866 C CA . ALA A 1 109 ? 0.391 7.811 -4.673 1.00 89.50 109 ALA A CA 1
ATOM 867 C C . ALA A 1 109 ? 1.386 8.932 -4.979 1.00 89.50 109 ALA A C 1
ATOM 869 O O . ALA A 1 109 ? 0.994 10.099 -5.063 1.00 89.50 109 ALA A O 1
ATOM 870 N N . THR A 1 110 ? 2.656 8.581 -5.187 1.00 90.38 110 THR A N 1
ATOM 871 C CA . THR A 1 110 ? 3.622 9.486 -5.827 1.00 90.38 110 THR A CA 1
ATOM 872 C C . THR A 1 110 ? 3.683 9.254 -7.339 1.00 90.38 110 THR A C 1
ATOM 874 O O . THR A 1 110 ? 3.290 8.189 -7.822 1.00 90.38 110 THR A O 1
ATOM 877 N N . PRO A 1 111 ? 4.128 10.253 -8.128 1.00 87.50 111 PRO A N 1
ATOM 878 C CA . PRO A 1 111 ? 4.102 10.155 -9.582 1.00 87.50 111 PRO A CA 1
ATOM 879 C C . PRO A 1 111 ? 4.916 8.975 -10.131 1.00 87.50 111 PRO A C 1
ATOM 881 O O . PRO A 1 111 ? 6.084 8.783 -9.797 1.00 87.50 111 PRO A O 1
ATOM 884 N N . LEU A 1 112 ? 4.314 8.246 -11.070 1.00 76.62 112 LEU A N 1
ATOM 885 C CA . LEU A 1 112 ? 4.991 7.255 -11.915 1.00 76.62 112 LEU A CA 1
ATOM 886 C C . LEU A 1 112 ? 5.769 7.910 -13.078 1.00 76.62 112 LEU A C 1
ATOM 888 O O . LEU A 1 112 ? 6.474 7.243 -13.824 1.00 76.62 112 LEU A O 1
ATOM 892 N N . GLY A 1 113 ? 5.640 9.225 -13.266 1.00 57.94 113 GLY A N 1
ATOM 893 C CA . GLY A 1 113 ? 6.214 9.931 -14.406 1.00 57.94 113 GLY A CA 1
ATOM 894 C C . GLY A 1 113 ? 6.866 11.243 -14.010 1.00 57.94 113 GLY A C 1
ATOM 895 O O . GLY A 1 113 ? 6.188 12.259 -13.901 1.00 57.94 113 GLY A O 1
ATOM 896 N N . VAL A 1 114 ? 8.193 11.237 -13.887 1.00 44.16 114 VAL A N 1
ATOM 897 C CA . VAL A 1 114 ? 9.008 12.424 -14.158 1.00 44.16 114 VAL A CA 1
ATOM 898 C C . VAL A 1 114 ? 10.178 11.970 -15.024 1.00 44.16 114 VAL A C 1
ATOM 900 O O . VAL A 1 114 ? 11.128 11.367 -14.534 1.00 44.16 114 VAL A O 1
ATOM 903 N N . MET A 1 115 ? 10.096 12.210 -16.334 1.00 37.62 115 MET A N 1
ATOM 904 C CA . MET A 1 115 ? 11.285 12.156 -17.180 1.00 37.62 115 MET A CA 1
ATOM 905 C C . MET A 1 115 ? 12.026 13.475 -16.985 1.00 37.62 115 MET A C 1
ATOM 907 O O . MET A 1 115 ? 11.583 14.513 -17.480 1.00 37.62 115 MET A O 1
ATOM 911 N N . ALA A 1 116 ? 13.125 13.451 -16.231 1.00 32.69 116 ALA A N 1
ATOM 912 C CA . ALA A 1 116 ? 14.120 14.504 -16.368 1.00 32.69 116 ALA A CA 1
ATOM 913 C C . ALA A 1 116 ? 14.638 14.444 -17.814 1.00 32.69 116 ALA A C 1
ATOM 915 O O . ALA A 1 116 ? 14.999 13.368 -18.295 1.00 32.69 116 ALA A O 1
ATOM 916 N N . ARG A 1 117 ? 14.555 15.580 -18.513 1.00 34.69 117 ARG A N 1
ATOM 917 C CA . ARG A 1 117 ? 15.164 15.766 -19.833 1.00 34.69 117 ARG A CA 1
ATOM 918 C C . ARG A 1 117 ? 16.677 15.632 -19.758 1.00 34.69 117 ARG A C 1
ATOM 920 O O . ARG A 1 117 ? 17.237 16.073 -18.731 1.00 34.69 117 ARG A O 1
#

Secondary structure (DSSP, 8-state):
-EEE--SSPPSSSEEEEEEE--TT--GGGGHHHHHHHHHTT-EEEE---TTSSHHHHHHHHTTS-S-SS-TTHHHHHHHHHHHHHHHHHHHHHHHHTT-EEEEEEEEEE--S-----

Sequence (117 aa):
MDVYRPQRWKEGKTPVLVFSHGLASRPEDFDNAAEKMASYGFVVALPQHPGSDILQAQALLNRTSRQGYYPTEFIDRPKDISYVIDELERRNASEFGDRLNLTQVGVGATPLGVMAR